Protein AF-A0A8S3K9K6-F1 (afdb_monomer)

Sequence (83 aa):
MFLNHKISIRLCELIYATKYNLPLIPHEKIYEKIYECHIAVGHSGRDKTWAEIKTRYAGIPQQTISIFINMCDVCQTRRSFPK

Radius of gyration: 16.77 Å; Cα contacts (8 Å, |Δi|>4): 64; chains: 1; bounding box: 41×20×60 Å

pLDDT: mean 83.28, std 20.4, range [34.81, 98.31]

Foldseek 3Di:
DDDDPPPPPDPDPFDADPVQRATADDPVCLLVLLVVLCVVQPVDDLVSSVVSCSVHHPDDDSVNNVVSSVVDPVNVVVVVDDD

Organism: NCBI:txid392030

InterPro domains:
  IPR041588 Integrase 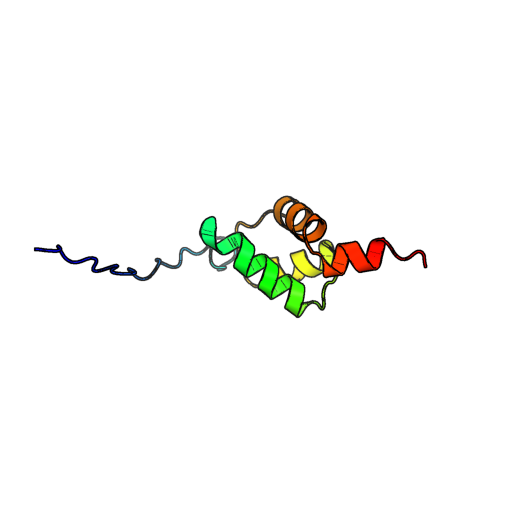zinc-binding domain [PF17921] (25-79)

Mean predicted aligned error: 8.56 Å

Structure (mmCIF, N/CA/C/O backbone):
data_AF-A0A8S3K9K6-F1
#
_entry.id   AF-A0A8S3K9K6-F1
#
loop_
_atom_site.group_PDB
_atom_site.id
_atom_site.type_symbol
_atom_site.label_atom_id
_atom_site.label_alt_id
_atom_site.label_comp_id
_atom_site.label_asym_id
_atom_site.label_entity_id
_atom_site.label_seq_id
_atom_site.pdbx_PDB_ins_code
_atom_site.Cartn_x
_atom_site.Cartn_y
_atom_site.Cartn_z
_atom_site.occupancy
_atom_site.B_iso_or_equiv
_atom_site.auth_seq_id
_atom_site.auth_comp_id
_atom_site.auth_asym_id
_atom_site.auth_atom_id
_atom_site.pdbx_PDB_model_num
ATOM 1 N N . MET A 1 1 ? -25.581 -9.338 -38.282 1.00 35.38 1 MET A N 1
ATOM 2 C CA . MET A 1 1 ? -24.169 -9.580 -38.645 1.00 35.38 1 MET A CA 1
ATOM 3 C C . MET A 1 1 ? -23.314 -8.873 -37.596 1.00 35.38 1 MET A C 1
ATOM 5 O O . MET A 1 1 ? -22.925 -7.733 -37.787 1.00 35.38 1 MET A O 1
ATOM 9 N N . PHE A 1 2 ? -23.163 -9.483 -36.417 1.00 36.00 2 PHE A N 1
ATOM 10 C CA . PHE A 1 2 ? -22.430 -8.888 -35.295 1.00 36.00 2 PHE A CA 1
ATOM 11 C C . PHE A 1 2 ? -20.988 -9.390 -35.354 1.00 36.00 2 PHE A C 1
ATOM 13 O O . PHE A 1 2 ? -20.729 -10.580 -35.182 1.00 36.00 2 PHE A O 1
ATOM 20 N N . LEU A 1 3 ? -20.061 -8.496 -35.690 1.00 37.72 3 LEU A N 1
ATOM 21 C CA . LEU A 1 3 ? -18.637 -8.795 -35.762 1.00 37.72 3 LEU A CA 1
ATOM 22 C C . LEU A 1 3 ? -18.075 -8.985 -34.346 1.00 37.72 3 LEU A C 1
ATOM 24 O O . LEU A 1 3 ? -17.973 -8.044 -33.571 1.00 37.72 3 LEU A O 1
ATOM 28 N N . ASN A 1 4 ? -17.726 -10.235 -34.042 1.00 36.62 4 ASN A N 1
ATOM 29 C CA . ASN A 1 4 ? -16.536 -10.667 -33.304 1.00 36.62 4 ASN A CA 1
ATOM 30 C C . ASN A 1 4 ? -15.913 -9.661 -32.315 1.00 36.62 4 ASN A C 1
ATOM 32 O O . ASN A 1 4 ? -14.843 -9.112 -32.577 1.00 36.62 4 ASN A O 1
ATOM 36 N N . HIS A 1 5 ? -16.462 -9.555 -31.104 1.00 35.62 5 HIS A N 1
ATOM 37 C CA . HIS A 1 5 ? -15.655 -9.163 -29.944 1.00 35.62 5 HIS A CA 1
ATOM 38 C C . HIS A 1 5 ? -14.816 -10.363 -29.478 1.00 35.62 5 HIS A C 1
ATOM 40 O O . HIS A 1 5 ? -15.079 -10.982 -28.451 1.00 35.62 5 HIS A O 1
ATOM 46 N N . LYS A 1 6 ? -13.767 -10.697 -30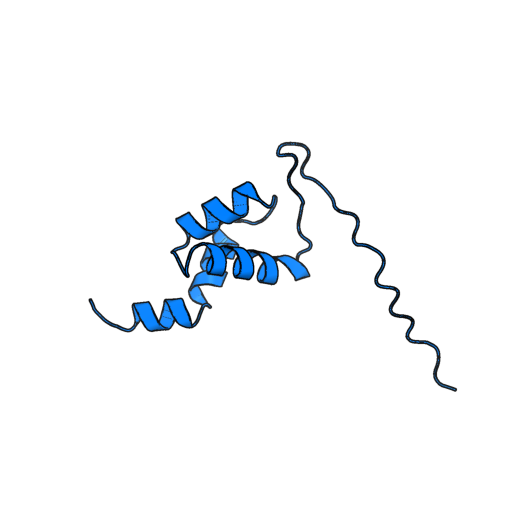.240 1.00 36.72 6 LYS A N 1
ATOM 47 C CA . LYS A 1 6 ? -12.614 -11.407 -29.675 1.00 36.72 6 LYS A CA 1
ATOM 48 C C . LYS A 1 6 ? -11.842 -10.389 -28.843 1.00 36.72 6 LYS A C 1
ATOM 50 O O . LYS A 1 6 ? -10.929 -9.734 -29.339 1.00 36.72 6 LYS A O 1
ATOM 55 N N . ILE A 1 7 ? -12.214 -10.254 -27.572 1.00 40.78 7 ILE A N 1
ATOM 56 C CA . ILE A 1 7 ? -11.325 -9.675 -26.563 1.00 40.78 7 ILE A CA 1
ATOM 57 C C . ILE A 1 7 ? -10.193 -10.692 -26.395 1.00 40.78 7 ILE A C 1
ATOM 59 O O . ILE A 1 7 ? -10.245 -11.599 -25.570 1.00 40.78 7 ILE A O 1
ATOM 63 N N . SER A 1 8 ? -9.192 -10.597 -27.267 1.00 34.81 8 SER A N 1
ATOM 64 C CA . SER A 1 8 ? -7.914 -11.260 -27.070 1.00 34.81 8 SER A CA 1
ATOM 65 C C . SER A 1 8 ? -7.221 -10.499 -25.952 1.00 34.81 8 SER A C 1
ATOM 67 O O . SER A 1 8 ? -6.528 -9.517 -26.208 1.00 34.81 8 SER A O 1
ATOM 69 N N . ILE A 1 9 ? -7.443 -10.935 -24.713 1.00 41.94 9 ILE A N 1
ATOM 70 C CA . ILE A 1 9 ? -6.661 -10.521 -23.551 1.00 41.94 9 ILE A CA 1
ATOM 71 C C . ILE A 1 9 ? -5.236 -11.029 -23.819 1.00 41.94 9 ILE A C 1
ATOM 73 O O . ILE A 1 9 ? -4.885 -12.156 -23.476 1.00 41.94 9 ILE A O 1
ATOM 77 N N . ARG A 1 10 ? -4.439 -10.263 -24.575 1.00 40.34 10 ARG A N 1
ATOM 78 C CA . ARG A 1 10 ? -3.023 -10.570 -24.780 1.00 40.34 10 ARG A CA 1
ATOM 79 C C . ARG A 1 10 ? -2.365 -10.482 -23.410 1.00 40.34 10 ARG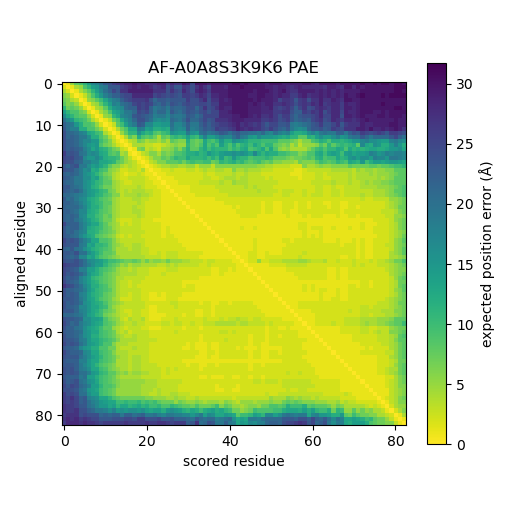 A C 1
ATOM 81 O O . ARG A 1 10 ? -2.542 -9.485 -22.714 1.00 40.34 10 ARG A O 1
ATOM 88 N N . LEU A 1 11 ? -1.649 -11.543 -23.043 1.00 49.38 11 LEU A N 1
ATOM 89 C CA . LEU A 1 11 ? -0.794 -11.607 -21.865 1.00 49.38 11 LEU A CA 1
ATOM 90 C C . LEU A 1 11 ? -0.005 -10.301 -21.739 1.00 49.38 11 LEU A C 1
ATOM 92 O O . LEU A 1 11 ? 0.812 -9.975 -22.596 1.00 49.38 11 LEU A O 1
ATOM 96 N N . CYS A 1 12 ? -0.333 -9.551 -20.689 1.00 50.41 12 CYS A N 1
ATOM 97 C CA . CYS A 1 12 ? 0.370 -8.361 -20.250 1.00 50.41 12 CYS A CA 1
ATOM 98 C C . CYS A 1 12 ? 1.839 -8.755 -20.056 1.00 50.41 12 CYS A C 1
ATOM 100 O O . CYS A 1 12 ? 2.137 -9.599 -19.209 1.00 50.41 12 CYS A O 1
ATOM 102 N N . GLU A 1 13 ? 2.738 -8.240 -20.893 1.00 57.34 13 GLU A N 1
ATOM 103 C CA . GLU A 1 13 ? 4.172 -8.458 -20.722 1.00 57.34 13 GLU A CA 1
ATOM 104 C C . GLU A 1 13 ? 4.554 -7.969 -19.321 1.00 57.34 13 GLU A C 1
ATOM 106 O O . GLU A 1 13 ? 4.364 -6.800 -18.983 1.00 57.34 13 GLU A O 1
ATOM 111 N N . LEU A 1 14 ? 5.031 -8.878 -18.468 1.00 63.50 14 LEU A N 1
ATOM 112 C CA . LEU A 1 14 ? 5.521 -8.517 -17.144 1.00 63.50 14 LEU A CA 1
ATOM 113 C C . LEU A 1 14 ? 6.818 -7.730 -17.325 1.00 63.50 14 LEU A C 1
ATOM 115 O O . LEU A 1 14 ? 7.870 -8.298 -17.613 1.00 63.50 14 LEU A O 1
ATOM 119 N N . ILE A 1 15 ? 6.735 -6.411 -17.169 1.00 77.94 15 ILE A N 1
ATOM 120 C CA . ILE A 1 15 ? 7.909 -5.542 -17.163 1.00 77.94 15 ILE A CA 1
ATOM 121 C C . ILE A 1 15 ? 8.476 -5.548 -15.747 1.00 77.94 15 ILE A C 1
ATOM 123 O O . ILE A 1 15 ? 7.746 -5.341 -14.782 1.00 77.94 15 ILE A O 1
ATOM 127 N N . TYR A 1 16 ? 9.780 -5.764 -15.609 1.00 77.56 16 TYR A N 1
ATOM 128 C CA . TYR A 1 16 ? 10.462 -5.748 -14.317 1.00 77.56 16 TYR A CA 1
ATOM 129 C C . TYR A 1 16 ? 11.305 -4.483 -14.166 1.00 77.56 16 TYR A C 1
ATOM 131 O O . TYR A 1 16 ? 11.961 -4.032 -15.106 1.00 77.56 16 TYR A O 1
ATOM 139 N N . ALA A 1 17 ? 11.332 -3.919 -12.959 1.00 77.56 17 ALA A N 1
ATOM 140 C CA . ALA A 1 17 ? 12.271 -2.859 -12.627 1.00 77.56 17 ALA A CA 1
ATOM 141 C C . ALA A 1 17 ? 13.680 -3.453 -12.489 1.00 77.56 17 ALA A C 1
ATOM 143 O O . ALA A 1 17 ? 13.953 -4.192 -11.542 1.00 77.56 17 ALA A O 1
ATOM 144 N N . THR A 1 18 ? 14.587 -3.086 -13.396 1.00 71.12 18 THR A N 1
ATOM 145 C CA . THR A 1 18 ? 15.967 -3.608 -13.478 1.00 71.12 18 THR A CA 1
ATOM 146 C C . THR A 1 18 ? 16.742 -3.511 -12.163 1.00 71.12 18 THR A C 1
ATOM 148 O O . THR A 1 18 ? 17.532 -4.389 -11.840 1.00 71.12 18 THR A O 1
ATOM 151 N N . LYS A 1 19 ? 16.485 -2.468 -11.368 1.00 74.81 19 LYS A N 1
ATOM 152 C CA . LYS A 1 19 ? 17.159 -2.232 -10.085 1.00 74.81 19 LYS A CA 1
ATOM 153 C C . LYS A 1 19 ? 16.700 -3.159 -8.953 1.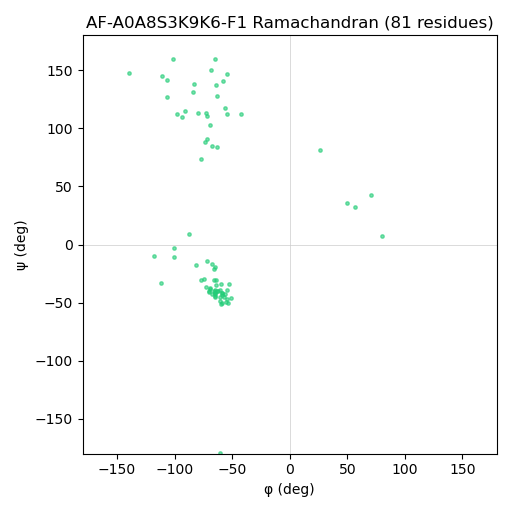00 74.81 19 LYS A C 1
ATOM 155 O O . LYS A 1 19 ? 17.476 -3.413 -8.039 1.00 74.81 19 LYS A O 1
ATOM 160 N N . TYR A 1 20 ? 15.448 -3.611 -8.974 1.00 75.19 20 TYR A N 1
ATOM 161 C CA . TYR A 1 20 ? 14.828 -4.317 -7.843 1.00 75.19 20 TYR A CA 1
ATOM 162 C C . TYR A 1 20 ? 14.406 -5.748 -8.184 1.00 75.19 20 TYR A C 1
ATOM 164 O O . TYR A 1 20 ? 14.042 -6.494 -7.284 1.00 75.19 20 TYR A O 1
ATOM 172 N N . ASN A 1 21 ? 14.446 -6.126 -9.467 1.00 86.12 21 ASN A N 1
ATOM 173 C CA . ASN A 1 21 ? 13.907 -7.383 -9.984 1.00 86.12 21 ASN A CA 1
ATOM 174 C C . ASN A 1 21 ? 12.458 -7.648 -9.527 1.00 86.12 21 ASN A C 1
ATOM 176 O O . ASN A 1 21 ? 12.060 -8.778 -9.257 1.00 86.12 21 ASN A O 1
ATOM 180 N N . LEU A 1 22 ? 11.672 -6.574 -9.423 1.00 89.00 22 LEU A N 1
ATOM 181 C CA . LEU A 1 22 ? 10.265 -6.611 -9.039 1.00 89.00 22 LEU A CA 1
ATOM 182 C C . LEU A 1 22 ? 9.388 -6.240 -10.236 1.00 89.00 22 LEU A C 1
ATOM 184 O O . LEU A 1 22 ? 9.783 -5.368 -11.020 1.00 89.00 22 LEU A O 1
ATOM 188 N N . PRO A 1 23 ? 8.200 -6.849 -10.368 1.00 91.81 23 PRO A N 1
ATOM 189 C CA . PRO A 1 23 ? 7.261 -6.514 -11.426 1.00 91.81 23 PRO A CA 1
ATOM 190 C C . PRO A 1 23 ? 6.765 -5.069 -11.288 1.00 91.81 23 PRO A C 1
ATOM 192 O O . PRO A 1 23 ? 6.438 -4.596 -10.194 1.00 91.81 23 PRO A O 1
ATOM 195 N N . LEU A 1 24 ? 6.702 -4.376 -12.420 1.00 90.62 24 LEU A N 1
ATOM 196 C CA . LEU A 1 24 ? 5.975 -3.128 -12.599 1.00 90.62 24 LEU A CA 1
ATOM 197 C C . LEU A 1 24 ? 4.513 -3.451 -12.881 1.00 90.62 24 LEU A C 1
ATOM 199 O O . LEU A 1 24 ? 4.190 -4.370 -13.632 1.00 90.62 24 LEU A O 1
ATOM 203 N N . ILE A 1 25 ? 3.632 -2.675 -12.264 1.00 89.75 25 ILE A N 1
ATOM 204 C CA . ILE A 1 25 ? 2.193 -2.889 -12.344 1.00 89.75 25 ILE A CA 1
ATOM 205 C C . ILE A 1 25 ? 1.578 -1.817 -13.249 1.00 89.75 25 ILE A C 1
ATOM 207 O O . ILE A 1 25 ? 1.807 -0.631 -12.998 1.00 89.75 25 ILE A O 1
ATOM 211 N N . PRO A 1 26 ? 0.797 -2.203 -14.278 1.00 88.94 26 PRO A N 1
ATOM 212 C CA . PRO A 1 26 ? 0.012 -1.258 -15.065 1.00 88.94 26 PRO A CA 1
ATOM 213 C C . PRO A 1 26 ? -0.898 -0.418 -14.172 1.00 88.94 26 PRO A C 1
ATOM 215 O O . PRO A 1 26 ? -1.413 -0.911 -13.164 1.00 88.94 26 PRO A O 1
ATOM 218 N N . HIS A 1 27 ? -1.131 0.838 -14.545 1.00 89.56 27 HIS A N 1
ATOM 219 C CA . HIS A 1 27 ? -1.899 1.776 -13.724 1.00 89.56 27 HIS A CA 1
ATOM 220 C C . HIS A 1 27 ? -3.287 1.239 -13.343 1.00 89.56 27 HIS A C 1
ATOM 222 O O . HIS A 1 27 ? -3.693 1.374 -12.188 1.00 89.56 27 HIS A O 1
ATOM 228 N N . GLU A 1 28 ? -3.973 0.553 -14.259 1.00 91.44 28 GLU A N 1
ATOM 229 C CA . GLU A 1 28 ? -5.287 -0.057 -14.031 1.00 91.44 28 GLU A CA 1
ATOM 230 C C . GLU A 1 28 ? -5.284 -1.188 -12.987 1.00 91.44 28 GLU A C 1
ATOM 232 O O . GLU A 1 28 ? -6.329 -1.519 -12.428 1.00 91.44 28 GLU A O 1
ATOM 237 N N . LYS A 1 29 ? -4.117 -1.768 -12.686 1.00 92.44 29 LYS A N 1
ATOM 238 C CA . LYS A 1 29 ? -3.947 -2.852 -11.708 1.00 92.44 29 LYS A CA 1
ATOM 239 C C . LYS A 1 29 ? -3.421 -2.386 -10.355 1.00 92.44 29 LYS A C 1
ATOM 241 O O . LYS A 1 29 ? -3.466 -3.154 -9.395 1.00 92.44 29 LYS A O 1
ATOM 246 N N . ILE A 1 30 ? -2.970 -1.135 -10.233 1.00 94.81 30 ILE A N 1
ATOM 247 C CA . ILE A 1 30 ? -2.395 -0.613 -8.984 1.00 94.81 30 ILE A CA 1
ATOM 248 C C . ILE A 1 30 ? -3.394 -0.713 -7.826 1.00 94.81 30 ILE A C 1
ATOM 250 O O . ILE A 1 30 ? -3.016 -1.146 -6.740 1.00 94.81 30 ILE A O 1
ATOM 254 N N . TYR A 1 31 ? -4.664 -0.359 -8.049 1.00 96.62 31 TYR A N 1
ATOM 255 C CA . TYR A 1 31 ? -5.688 -0.422 -7.001 1.00 96.62 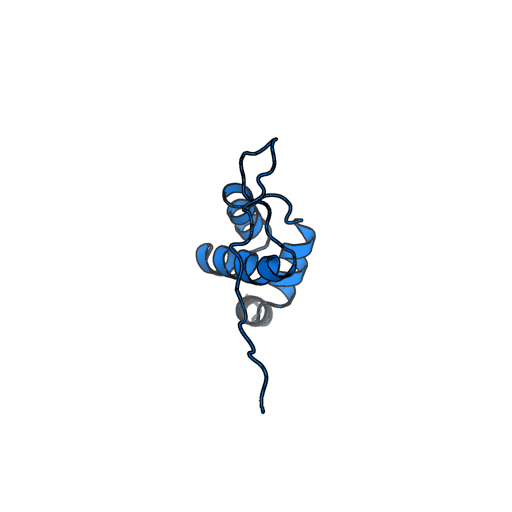31 TYR A CA 1
ATOM 256 C C . TYR A 1 31 ? -5.851 -1.843 -6.443 1.00 96.62 31 TYR A C 1
ATOM 258 O O . TYR A 1 31 ? -5.763 -2.041 -5.233 1.00 96.62 31 TYR A O 1
ATOM 266 N N . GLU A 1 32 ? -6.019 -2.828 -7.330 1.00 96.88 32 GLU A N 1
ATOM 267 C CA . GLU A 1 32 ? -6.172 -4.245 -6.981 1.00 96.88 32 GLU A CA 1
ATOM 268 C C . GLU A 1 32 ? -4.976 -4.734 -6.150 1.00 96.88 32 GLU A C 1
ATOM 270 O O . GLU A 1 32 ? -5.149 -5.370 -5.111 1.00 96.88 32 GLU A O 1
ATOM 275 N N . LYS A 1 33 ? -3.752 -4.347 -6.536 1.00 97.06 33 LYS A N 1
ATOM 276 C CA . LYS A 1 33 ? -2.534 -4.765 -5.828 1.00 97.06 33 LYS A CA 1
ATOM 277 C C . LYS A 1 33 ? -2.347 -4.094 -4.475 1.00 97.06 33 LYS A C 1
ATOM 279 O O . LYS A 1 33 ? -1.908 -4.752 -3.532 1.00 97.06 33 LYS A O 1
ATOM 284 N N . ILE A 1 34 ? -2.713 -2.820 -4.341 1.00 97.94 34 ILE A N 1
ATOM 285 C CA . ILE A 1 34 ? -2.723 -2.163 -3.029 1.00 97.94 34 ILE A CA 1
ATOM 286 C C . ILE A 1 34 ? -3.777 -2.812 -2.126 1.00 97.94 34 ILE A C 1
ATOM 288 O O . ILE A 1 34 ? -3.480 -3.067 -0.959 1.00 97.94 34 ILE A O 1
ATOM 292 N N . TYR A 1 35 ? -4.964 -3.120 -2.658 1.00 98.19 35 TYR A N 1
ATOM 293 C CA . TYR A 1 35 ? -6.039 -3.773 -1.914 1.00 98.19 35 TYR A CA 1
ATOM 294 C C . TYR A 1 35 ? -5.609 -5.144 -1.375 1.00 98.19 35 TYR A C 1
ATOM 296 O O . TYR A 1 35 ? -5.697 -5.373 -0.170 1.00 98.19 35 TYR A O 1
ATOM 304 N N . GLU A 1 36 ? -5.053 -6.013 -2.223 1.00 98.06 36 GLU A N 1
ATOM 305 C CA . GLU A 1 36 ? -4.522 -7.324 -1.818 1.00 98.06 36 GLU A CA 1
ATOM 306 C C . GLU A 1 36 ? -3.499 -7.208 -0.675 1.00 98.06 36 GLU A C 1
ATOM 308 O O . GLU A 1 36 ? -3.626 -7.879 0.353 1.00 98.06 36 GLU A O 1
ATOM 313 N N . CYS A 1 37 ? -2.504 -6.324 -0.817 1.00 98.31 37 CYS A N 1
ATOM 314 C CA . CYS A 1 37 ? -1.484 -6.114 0.212 1.00 98.31 37 CYS A CA 1
ATOM 315 C C . CYS A 1 37 ? -2.076 -5.540 1.505 1.00 98.31 37 CYS A C 1
ATOM 317 O O . CYS A 1 37 ? -1.680 -5.941 2.597 1.00 98.31 37 CYS A O 1
ATOM 319 N N . HIS A 1 38 ? -3.030 -4.616 1.400 1.00 98.31 38 HIS A N 1
ATOM 320 C CA . HIS A 1 38 ? -3.678 -3.998 2.552 1.00 98.31 38 HIS A CA 1
ATOM 321 C C . HIS A 1 38 ? -4.509 -5.001 3.370 1.00 98.31 38 HIS A C 1
ATOM 323 O O . HIS A 1 38 ? -4.464 -4.977 4.604 1.00 98.31 38 HIS A O 1
ATOM 329 N N . ILE A 1 39 ? -5.217 -5.915 2.693 1.00 98.19 39 ILE A N 1
ATOM 330 C CA . ILE A 1 39 ? -5.917 -7.038 3.331 1.00 98.19 39 ILE A CA 1
ATOM 331 C C . ILE A 1 39 ? -4.916 -7.997 3.980 1.00 98.19 39 ILE A C 1
ATOM 333 O O . ILE A 1 39 ? -5.109 -8.380 5.133 1.00 98.19 39 ILE A O 1
ATOM 337 N N . ALA A 1 40 ? -3.819 -8.331 3.293 1.00 98.00 40 ALA A N 1
ATOM 338 C CA . ALA A 1 40 ? -2.795 -9.238 3.815 1.00 98.00 40 ALA A CA 1
ATOM 339 C C . ALA A 1 40 ? -2.161 -8.736 5.126 1.00 98.00 40 ALA A C 1
ATOM 341 O O . ALA A 1 40 ? -1.868 -9.531 6.015 1.00 98.00 40 ALA A O 1
ATOM 342 N N . VAL A 1 41 ? -2.010 -7.416 5.286 1.00 97.62 41 VAL A N 1
ATOM 343 C CA . VAL A 1 41 ? -1.524 -6.804 6.537 1.00 97.62 41 VAL A CA 1
ATOM 344 C C . VAL A 1 41 ? -2.640 -6.505 7.551 1.00 97.62 41 VAL A C 1
ATOM 346 O O . VAL A 1 41 ? -2.398 -5.813 8.545 1.00 97.62 41 VAL A O 1
ATOM 349 N N . GLY A 1 42 ? -3.867 -6.976 7.318 1.00 97.50 42 GLY A N 1
ATOM 350 C CA . GLY A 1 42 ? -4.990 -6.874 8.254 1.00 97.50 42 GLY A CA 1
ATOM 351 C C . GLY A 1 42 ? -5.535 -5.457 8.434 1.00 97.50 42 GLY A C 1
ATOM 352 O O . GLY A 1 42 ? -5.785 -5.033 9.566 1.00 97.50 42 GLY A O 1
ATOM 353 N N . HIS A 1 43 ? -5.686 -4.702 7.341 1.00 96.31 43 HIS A N 1
ATOM 354 C CA . HIS A 1 43 ? -6.076 -3.286 7.372 1.00 96.31 43 HIS A CA 1
ATOM 355 C C . HIS A 1 43 ? -5.136 -2.414 8.217 1.00 96.31 43 HIS A C 1
ATOM 357 O O . HIS A 1 43 ? -5.541 -1.441 8.863 1.00 96.31 43 HIS A O 1
ATOM 363 N N . SER A 1 44 ? -3.854 -2.780 8.240 1.00 94.00 44 SER A N 1
ATOM 364 C CA . SER A 1 44 ? -2.832 -1.967 8.884 1.00 94.00 44 SER A CA 1
ATOM 365 C C . SER A 1 44 ? -2.655 -0.622 8.174 1.00 94.00 44 SER A C 1
ATOM 367 O O . SER A 1 44 ? -2.987 -0.448 7.003 1.00 94.00 44 SER A O 1
ATOM 369 N N . GLY A 1 45 ? -2.080 0.344 8.893 1.00 94.25 45 GLY A N 1
ATOM 370 C CA . GLY A 1 45 ? -1.803 1.673 8.359 1.00 94.25 45 GLY A CA 1
ATOM 371 C C . GLY A 1 45 ? -0.846 1.687 7.159 1.00 94.25 45 GLY A C 1
ATOM 372 O O . GLY A 1 45 ? -0.322 0.667 6.699 1.00 94.25 45 GLY A O 1
ATOM 373 N N . ARG A 1 46 ? -0.593 2.905 6.678 1.00 96.56 46 ARG A N 1
ATOM 374 C CA . ARG A 1 46 ? 0.198 3.198 5.475 1.00 96.56 46 ARG A CA 1
ATOM 375 C C . ARG A 1 46 ? 1.555 2.519 5.469 1.00 96.56 46 ARG A C 1
ATOM 377 O O . ARG A 1 46 ? 1.917 1.916 4.468 1.00 96.56 46 ARG A O 1
ATOM 384 N N . ASP A 1 47 ? 2.279 2.588 6.577 1.00 96.81 47 ASP A N 1
ATOM 385 C CA . ASP A 1 47 ? 3.677 2.161 6.608 1.00 96.81 47 ASP A CA 1
ATOM 386 C C . ASP A 1 47 ? 3.811 0.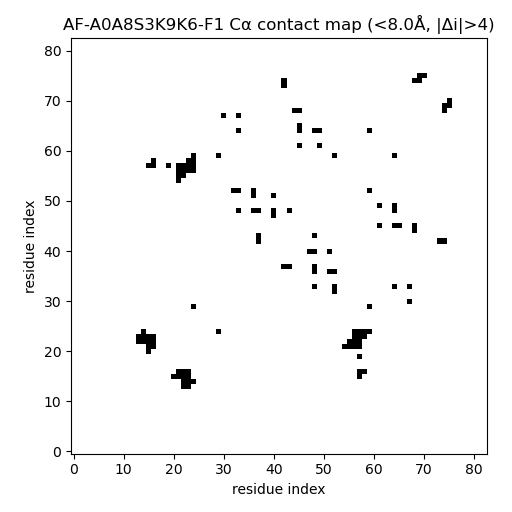643 6.475 1.00 96.81 47 ASP A C 1
ATOM 388 O O . ASP A 1 47 ? 4.635 0.167 5.698 1.00 96.81 47 ASP A O 1
ATOM 392 N N . LYS A 1 48 ? 2.938 -0.119 7.147 1.00 97.88 48 LYS A N 1
ATOM 393 C CA . LYS A 1 48 ? 2.885 -1.584 7.021 1.00 97.88 48 LYS A CA 1
ATOM 394 C C . LYS A 1 48 ? 2.414 -2.013 5.632 1.00 97.88 48 LYS A C 1
ATOM 396 O O . LYS A 1 48 ? 3.020 -2.892 5.034 1.00 97.88 48 LYS A O 1
ATOM 401 N N . THR A 1 49 ? 1.388 -1.350 5.093 1.00 98.19 49 THR A N 1
ATOM 402 C CA . THR A 1 49 ? 0.906 -1.626 3.728 1.00 98.19 49 THR A CA 1
ATOM 403 C C . THR A 1 49 ? 1.996 -1.327 2.687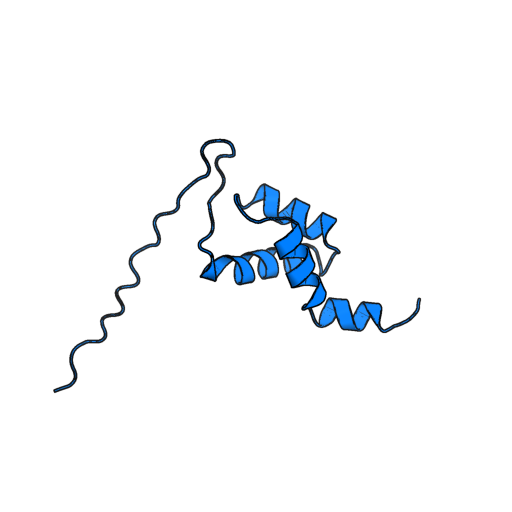 1.00 98.19 49 THR A C 1
ATOM 405 O O . THR A 1 49 ? 2.198 -2.093 1.751 1.00 98.19 49 THR A O 1
ATOM 408 N N . TRP A 1 50 ? 2.756 -0.243 2.864 1.00 97.81 50 TRP A N 1
ATOM 409 C CA . TRP A 1 50 ? 3.874 0.107 1.985 1.00 97.81 50 TRP A CA 1
ATOM 410 C C . TRP A 1 50 ? 5.055 -0.853 2.105 1.00 97.81 50 TRP A C 1
ATOM 412 O O . TRP A 1 50 ? 5.671 -1.178 1.091 1.00 97.81 50 TRP A O 1
ATOM 422 N N . ALA A 1 51 ? 5.367 -1.321 3.317 1.00 97.44 51 ALA A N 1
ATOM 423 C CA . ALA A 1 51 ? 6.373 -2.355 3.514 1.00 97.44 51 ALA A CA 1
ATOM 424 C C . ALA A 1 51 ? 6.018 -3.617 2.716 1.00 97.44 51 ALA A C 1
ATOM 426 O O . ALA A 1 51 ? 6.870 -4.112 1.987 1.00 97.44 51 ALA A O 1
ATOM 427 N N . GLU A 1 52 ? 4.754 -4.048 2.766 1.00 97.81 52 GLU A N 1
ATOM 428 C CA . GLU A 1 52 ? 4.264 -5.206 2.011 1.00 97.81 52 GLU A CA 1
ATOM 429 C C . GLU A 1 52 ? 4.300 -4.993 0.492 1.00 97.81 52 GLU A C 1
ATOM 431 O O . GLU A 1 52 ? 4.685 -5.874 -0.266 1.00 97.81 52 GLU A O 1
ATOM 436 N N . ILE A 1 53 ? 3.937 -3.804 0.013 1.00 97.19 53 ILE A N 1
ATOM 437 C CA . ILE A 1 53 ? 3.961 -3.508 -1.425 1.00 97.19 53 ILE A CA 1
ATOM 438 C C . ILE A 1 53 ? 5.385 -3.540 -1.976 1.00 97.19 53 ILE A C 1
ATOM 440 O O . ILE A 1 53 ? 5.614 -4.102 -3.045 1.00 97.19 53 ILE A O 1
ATOM 444 N N . LYS A 1 54 ? 6.351 -2.976 -1.249 1.00 94.88 54 LYS A N 1
ATOM 445 C CA . LYS A 1 54 ? 7.745 -2.904 -1.701 1.00 94.88 54 LYS A CA 1
ATOM 446 C C . LYS A 1 54 ? 8.442 -4.253 -1.824 1.00 94.88 54 LYS A C 1
ATOM 448 O O . LYS A 1 54 ? 9.461 -4.315 -2.503 1.00 94.88 54 LYS A O 1
ATOM 453 N N . THR A 1 55 ? 7.962 -5.299 -1.155 1.00 94.81 55 THR A N 1
ATOM 454 C CA . THR A 1 55 ? 8.531 -6.645 -1.318 1.00 94.81 55 THR A CA 1
ATOM 455 C C . THR A 1 55 ? 7.992 -7.349 -2.561 1.00 94.81 55 THR A C 1
ATOM 457 O O . THR A 1 55 ? 8.606 -8.305 -3.023 1.00 94.81 55 THR A O 1
ATOM 460 N N . ARG A 1 56 ? 6.868 -6.875 -3.119 1.00 94.75 56 ARG A N 1
ATOM 461 C CA . ARG A 1 56 ? 6.142 -7.537 -4.213 1.00 94.75 56 ARG A CA 1
ATOM 462 C C . ARG A 1 56 ? 6.185 -6.777 -5.535 1.00 94.75 56 ARG A C 1
ATOM 464 O O . ARG A 1 56 ? 6.182 -7.410 -6.584 1.00 94.75 56 ARG A O 1
ATOM 471 N N . TYR A 1 57 ? 6.216 -5.445 -5.500 1.00 94.88 57 TYR A N 1
ATOM 472 C CA . TYR A 1 57 ? 6.011 -4.597 -6.675 1.00 94.88 57 TYR A CA 1
ATOM 473 C C . TYR A 1 57 ? 6.960 -3.399 -6.698 1.00 94.88 57 TYR A C 1
ATOM 475 O O . TYR A 1 57 ? 7.294 -2.816 -5.664 1.00 94.88 57 TYR A O 1
ATOM 483 N N . ALA A 1 58 ? 7.340 -2.983 -7.903 1.00 91.56 58 ALA A N 1
ATOM 484 C CA . ALA A 1 58 ? 8.022 -1.718 -8.140 1.00 91.56 58 ALA A CA 1
ATOM 485 C C . ALA A 1 58 ? 7.050 -0.656 -8.677 1.00 91.56 58 ALA A C 1
ATOM 487 O O . ALA A 1 58 ? 5.995 -0.962 -9.228 1.00 91.56 58 ALA A O 1
ATOM 488 N N . GLY A 1 59 ? 7.428 0.616 -8.538 1.00 89.31 59 GLY A N 1
ATOM 489 C CA . GLY A 1 59 ? 6.738 1.724 -9.208 1.00 89.31 59 GLY A CA 1
ATOM 490 C C . GLY A 1 59 ? 5.442 2.207 -8.550 1.00 89.31 59 GLY A C 1
ATOM 491 O O . GLY A 1 59 ? 4.787 3.068 -9.123 1.00 89.31 59 GLY A O 1
ATOM 492 N N . ILE A 1 60 ? 5.083 1.719 -7.356 1.00 93.88 60 ILE A N 1
ATOM 493 C CA . ILE A 1 60 ? 3.916 2.203 -6.598 1.00 93.88 60 ILE A CA 1
ATOM 494 C C . ILE A 1 60 ? 4.369 3.226 -5.533 1.00 93.88 60 ILE A C 1
ATOM 496 O O . ILE A 1 60 ? 5.040 2.845 -4.567 1.00 93.88 60 ILE A O 1
ATOM 500 N N . PRO A 1 61 ? 4.016 4.522 -5.662 1.00 93.38 61 PRO A N 1
ATOM 501 C CA . PRO A 1 61 ? 4.378 5.552 -4.688 1.00 93.38 61 PRO A CA 1
ATOM 502 C C . PRO A 1 61 ? 3.674 5.386 -3.334 1.00 93.38 61 PRO A C 1
ATOM 504 O O . PRO A 1 61 ? 2.523 4.953 -3.247 1.00 93.38 61 PRO A O 1
ATOM 507 N N . GLN A 1 62 ? 4.326 5.826 -2.251 1.00 95.62 62 GLN A N 1
ATOM 508 C CA . GLN A 1 62 ? 3.741 5.789 -0.902 1.00 95.62 62 GLN A CA 1
ATOM 509 C C . GLN A 1 62 ? 2.502 6.693 -0.772 1.00 95.62 62 GLN A C 1
ATOM 511 O O . GLN A 1 62 ? 1.579 6.395 -0.012 1.00 95.62 62 GLN A O 1
ATOM 516 N N . GLN A 1 63 ? 2.460 7.782 -1.540 1.00 96.50 63 GLN A N 1
ATOM 517 C CA . GLN A 1 63 ? 1.332 8.707 -1.616 1.00 96.50 63 GLN A CA 1
ATOM 518 C C . GLN A 1 63 ? 0.083 8.006 -2.163 1.00 96.50 63 GLN A C 1
ATOM 520 O O . GLN A 1 63 ? -1.000 8.181 -1.610 1.00 96.50 63 GLN A O 1
ATOM 525 N N . THR A 1 64 ? 0.235 7.141 -3.170 1.00 96.62 64 THR A N 1
ATOM 526 C CA . THR A 1 64 ? -0.865 6.341 -3.732 1.00 96.62 64 THR A CA 1
ATOM 527 C C . THR A 1 64 ? -1.489 5.431 -2.675 1.00 96.62 64 THR A C 1
ATOM 529 O O . THR A 1 64 ? -2.709 5.328 -2.580 1.00 96.62 64 THR A O 1
ATOM 532 N N . ILE A 1 65 ? -0.666 4.841 -1.805 1.00 97.12 65 ILE A N 1
ATOM 533 C CA . ILE A 1 65 ? -1.130 4.001 -0.689 1.00 97.12 65 ILE A CA 1
ATOM 534 C C . ILE A 1 65 ? -1.848 4.839 0.370 1.00 97.12 65 ILE A C 1
ATOM 536 O O . ILE A 1 65 ? -2.850 4.405 0.932 1.00 97.12 65 ILE A O 1
ATOM 540 N N . SER A 1 66 ? -1.367 6.056 0.634 1.00 96.88 66 SER A N 1
ATOM 541 C CA . SER A 1 66 ? -2.043 6.985 1.542 1.00 96.88 66 SER A CA 1
ATOM 542 C C . SER A 1 66 ? -3.447 7.343 1.049 1.00 96.88 66 SER A C 1
ATOM 544 O O . SER A 1 66 ? -4.391 7.325 1.837 1.00 96.88 66 SER A O 1
ATOM 546 N N . ILE A 1 67 ? -3.586 7.638 -0.248 1.00 97.06 67 ILE A N 1
ATOM 547 C CA . ILE A 1 67 ? -4.879 7.914 -0.889 1.00 97.06 67 ILE A CA 1
ATOM 548 C C . ILE A 1 67 ? -5.794 6.694 -0.753 1.00 97.06 67 ILE A C 1
ATOM 550 O O . ILE A 1 67 ? -6.913 6.829 -0.268 1.00 97.06 67 ILE A O 1
ATOM 554 N N . PHE A 1 68 ? -5.296 5.497 -1.076 1.00 97.50 68 PHE A N 1
ATOM 555 C CA . PHE A 1 68 ? -6.049 4.252 -0.920 1.00 97.50 68 PHE A CA 1
ATOM 556 C C . PHE A 1 68 ? -6.571 4.040 0.512 1.00 97.50 68 PHE A C 1
ATOM 558 O O . PHE A 1 68 ? -7.757 3.788 0.699 1.00 97.50 68 PHE A O 1
ATOM 565 N N . ILE A 1 69 ? -5.726 4.181 1.539 1.00 96.44 69 ILE A N 1
ATOM 566 C CA . ILE A 1 69 ? -6.140 3.957 2.938 1.00 96.44 69 ILE A CA 1
ATOM 567 C C . ILE A 1 69 ? -7.206 4.959 3.379 1.00 96.44 69 ILE A C 1
ATOM 569 O O . ILE A 1 69 ? -8.107 4.614 4.145 1.00 96.44 69 ILE A O 1
ATOM 573 N N . ASN A 1 70 ? -7.128 6.196 2.889 1.00 95.62 70 ASN A N 1
ATOM 574 C CA . ASN A 1 70 ? -8.146 7.206 3.162 1.00 95.62 70 ASN A CA 1
ATOM 575 C C . ASN A 1 70 ? -9.500 6.895 2.505 1.00 95.62 70 ASN A C 1
ATOM 577 O O . ASN A 1 70 ? -10.507 7.433 2.947 1.00 95.62 70 ASN A O 1
ATOM 581 N N . MET A 1 71 ? -9.534 5.993 1.522 1.00 96.00 71 MET A N 1
ATOM 582 C CA . MET A 1 71 ? -10.757 5.496 0.883 1.00 96.00 71 MET A CA 1
ATOM 583 C C . MET A 1 71 ? -11.194 4.116 1.403 1.00 96.00 71 MET A C 1
ATOM 585 O O . MET A 1 71 ? -12.215 3.602 0.968 1.00 96.00 71 MET A O 1
ATOM 589 N N . CYS A 1 72 ? -10.435 3.478 2.299 1.00 97.12 72 CYS A N 1
ATOM 590 C CA . CYS A 1 72 ? -10.798 2.162 2.820 1.00 97.12 72 CYS A CA 1
ATOM 591 C C . CYS A 1 72 ? -11.866 2.280 3.915 1.00 97.12 72 CYS A C 1
ATOM 593 O O . CYS A 1 72 ? -11.561 2.738 5.019 1.00 97.12 72 CYS A O 1
ATOM 595 N N . ASP A 1 73 ? -13.074 1.784 3.640 1.00 95.50 73 ASP A N 1
ATOM 596 C CA . ASP A 1 73 ? -14.216 1.842 4.563 1.00 95.50 73 ASP A CA 1
ATOM 597 C C . ASP A 1 73 ? -13.893 1.252 5.939 1.00 95.50 73 ASP A C 1
ATOM 599 O O . ASP A 1 73 ? -14.106 1.902 6.958 1.00 95.50 73 ASP A O 1
ATOM 603 N N . VAL A 1 74 ? -13.267 0.070 5.993 1.00 95.19 74 VAL A N 1
ATOM 604 C CA . VAL A 1 74 ? -12.894 -0.589 7.260 1.00 95.19 74 VAL A CA 1
ATOM 605 C C . VAL A 1 74 ? -11.968 0.296 8.100 1.00 95.19 74 VAL A C 1
ATOM 607 O O . VAL A 1 74 ? -12.128 0.404 9.320 1.00 95.19 74 VAL A O 1
ATOM 610 N N . CYS A 1 75 ? -10.993 0.950 7.465 1.00 94.94 75 CYS A N 1
ATOM 611 C CA . CYS A 1 75 ? -10.090 1.865 8.153 1.00 94.94 75 CYS A CA 1
ATOM 612 C C . CYS A 1 75 ? -10.800 3.147 8.595 1.00 94.94 75 CYS A C 1
ATOM 614 O O . CYS A 1 75 ? -10.529 3.617 9.701 1.00 94.94 75 CYS A O 1
ATOM 616 N N . GLN A 1 76 ? -11.691 3.706 7.770 1.00 94.06 76 GLN A N 1
ATOM 617 C CA . GLN A 1 76 ? -12.450 4.907 8.126 1.00 94.06 76 GLN A CA 1
ATOM 618 C C . GLN A 1 76 ? -13.394 4.638 9.299 1.00 94.06 76 GLN A C 1
ATOM 620 O O . GLN A 1 76 ? -13.369 5.379 10.280 1.00 94.06 76 GLN A O 1
ATOM 625 N N . THR A 1 77 ? -14.122 3.522 9.273 1.00 93.00 77 THR A N 1
ATOM 626 C CA . THR A 1 77 ? -14.994 3.094 10.370 1.00 93.00 77 THR A CA 1
ATOM 627 C C . THR A 1 77 ? -14.215 2.905 11.675 1.00 93.00 77 THR A C 1
ATOM 629 O O . THR A 1 77 ? -14.657 3.354 12.724 1.00 93.00 77 THR A O 1
ATOM 632 N N . ARG A 1 78 ? -13.011 2.316 11.649 1.00 88.88 78 ARG A N 1
ATOM 633 C CA . ARG A 1 78 ? -12.171 2.192 12.861 1.00 88.88 78 ARG A CA 1
ATOM 634 C C . ARG A 1 78 ? -11.687 3.534 13.412 1.00 88.88 78 ARG A C 1
ATOM 636 O O . ARG A 1 78 ? -11.470 3.636 14.612 1.00 88.88 78 ARG A O 1
ATOM 643 N N . ARG A 1 79 ? -11.479 4.537 12.553 1.00 83.81 79 ARG A N 1
ATOM 644 C CA . ARG A 1 79 ? -11.062 5.889 12.966 1.00 83.81 79 ARG A CA 1
ATOM 645 C C . ARG A 1 79 ? -12.212 6.701 13.552 1.00 83.81 79 ARG A C 1
ATOM 647 O O . ARG A 1 79 ? -11.958 7.543 14.404 1.00 83.81 79 ARG A O 1
ATOM 654 N N . SER A 1 80 ? -13.446 6.468 13.100 1.00 77.19 80 SER A N 1
ATOM 655 C CA . SER A 1 80 ? -14.623 7.181 13.609 1.00 77.19 80 SER A CA 1
ATOM 656 C C . SER A 1 80 ? -15.028 6.764 15.023 1.00 77.19 80 SER A C 1
ATOM 658 O O . SER A 1 80 ? -15.814 7.469 15.645 1.00 77.19 80 SER A O 1
ATOM 660 N N . PHE A 1 81 ? -14.499 5.651 15.541 1.00 68.69 81 PHE A N 1
ATOM 661 C CA . PHE A 1 81 ? -14.660 5.278 16.943 1.00 68.69 81 PHE A CA 1
ATOM 662 C C . PHE A 1 81 ? -13.498 5.853 17.767 1.00 68.69 81 PHE A C 1
ATOM 664 O O . PHE A 1 81 ? -12.351 5.444 17.556 1.00 68.69 81 PHE A O 1
ATOM 671 N N . PRO A 1 82 ? -13.758 6.794 18.696 1.00 62.38 82 PRO A N 1
ATOM 672 C CA . PRO A 1 82 ? -12.753 7.236 19.655 1.00 62.38 82 PRO A CA 1
ATOM 673 C C . PRO A 1 82 ? -12.258 6.038 20.473 1.00 62.38 82 PRO A C 1
ATOM 675 O O . PRO A 1 82 ? -13.049 5.157 20.815 1.00 62.38 82 PRO A O 1
ATOM 678 N N . LYS A 1 83 ? -10.953 5.999 20.752 1.00 56.81 83 LYS A N 1
ATOM 679 C CA . LYS A 1 83 ? -10.370 5.048 21.706 1.00 56.81 83 LYS A CA 1
ATOM 680 C C . LYS A 1 83 ? -10.654 5.469 23.137 1.00 56.81 83 LYS A C 1
ATOM 682 O O . LYS A 1 83 ? -10.630 6.696 23.378 1.00 56.81 83 LYS A O 1
#

Secondary structure (DSSP, 8-state):
---------------EETTTTEEB--HHHHHHHHHHHHHHTTS--HHHHHHHHHHH-BS--HHHHHHHHHT-HHHHHHHHS--

Nearest PDB structures (foldseek):
  4bdy-assembly1_A  TM=9.221E-01  e=3.620E-02  Human spumaretrovirus
  3oyn-assembly1_A  TM=9.224E-01  e=3.620E-02  Human spumaretrovirus
  3s3n-assembly1_A-2  TM=9.192E-01  e=4.108E-02  Huma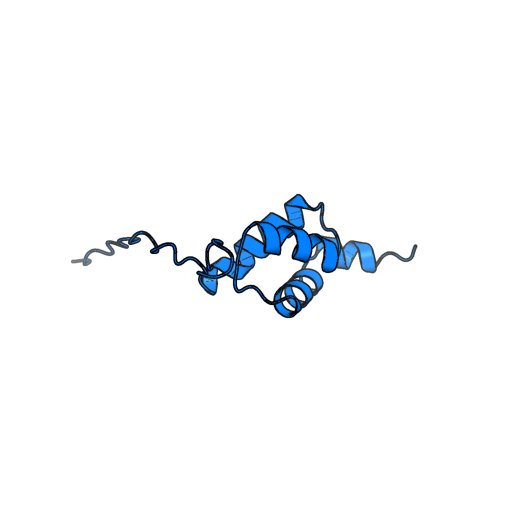n spumaretrovirus
  3oyj-assembly1_A-2  TM=8.899E-01  e=5.289E-02  Human spumaretrovirus
  4bac-assembly1_A-2  TM=9.039E-01  e=7.254E-02  Human spumaretrovirus

Solvent-accessible surface area (backbone atoms only — not comparable to full-atom values): 5217 Å² total; per-residue (Å²): 138,83,81,79,85,74,79,72,79,67,81,74,78,81,47,58,39,85,92,73,77,20,44,46,66,58,78,93,46,46,62,62,54,51,49,54,34,25,55,75,56,69,67,45,57,58,69,59,27,45,56,51,38,62,79,61,39,36,93,76,56,69,64,60,49,47,55,50,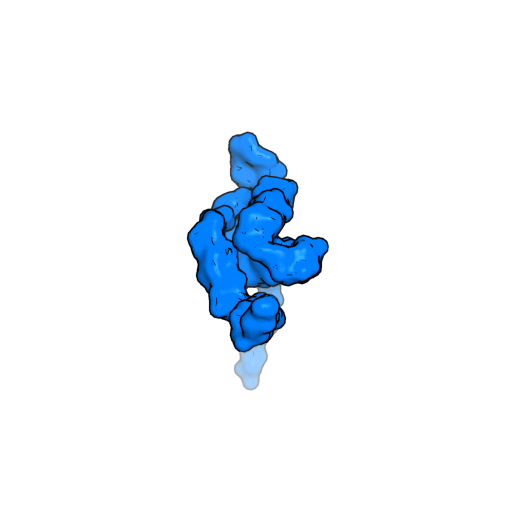52,77,68,33,62,74,53,49,59,58,64,74,51,82,130